Protein AF-A0A2X3API7-F1 (afdb_monomer_lite)

Foldseek 3Di:
DPPCLVLLLVLLVVCDVLVLDDPVLSVVLNVCCVPPNNASNLLSVLVSCLVCVQSDDPVSVVSNLVCVVVYDPVSNVSSVVSNVPHD

pLDDT: mean 90.81, std 7.53, range [53.44, 97.62]

Sequence (87 aa):
MDEGEEEIRLVLQHMHQQKVITDQEFKDMNTLIDDDGTLGALAGISAVVQNDPNGIPSELLDEILALEPVFDEEYYQDMLDALQERV

Radius of gyration: 11.82 Å; chains: 1; bounding box: 24×26×35 Å

Secondary structure (DSSP, 8-state):
--TTHHHHHHHHHHHHHTTSS-HHHHHHHHHHHHHH-HHHHHHHHHHHHHH-TTSS-HHHHHHHHTTTTTS-HHHHHHHHHHHHT--

Structure (mmCIF, N/CA/C/O backbone):
data_AF-A0A2X3API7-F1
#
_entry.id   AF-A0A2X3API7-F1
#
loop_
_atom_site.group_PDB
_atom_site.id
_atom_site.type_symbol
_atom_site.label_atom_id
_atom_site.label_alt_id
_atom_site.label_comp_id
_atom_site.label_asym_id
_atom_site.label_entity_id
_atom_site.label_seq_id
_atom_site.pdbx_PDB_ins_code
_atom_site.Cartn_x
_atom_site.Cartn_y
_atom_site.Cartn_z
_atom_site.occupancy
_atom_site.B_iso_or_equiv
_atom_site.auth_seq_id
_atom_site.auth_comp_id
_atom_site.auth_asym_id
_atom_site.auth_atom_id
_atom_site.pdbx_PDB_model_num
ATOM 1 N N . MET A 1 1 ? 7.368 -4.840 -19.454 1.00 53.44 1 MET A N 1
ATOM 2 C CA . MET A 1 1 ? 6.277 -5.016 -18.491 1.00 53.44 1 MET A CA 1
ATOM 3 C C . MET A 1 1 ? 6.894 -5.855 -17.419 1.00 53.44 1 MET A C 1
ATOM 5 O O . MET A 1 1 ? 7.232 -7.003 -17.704 1.00 53.44 1 MET A O 1
ATOM 9 N N . ASP A 1 2 ? 7.212 -5.207 -16.310 1.00 65.19 2 ASP A N 1
ATOM 10 C CA . ASP A 1 2 ? 7.741 -5.909 -15.153 1.00 65.19 2 ASP A CA 1
ATOM 11 C C . ASP A 1 2 ? 6.648 -6.840 -14.622 1.00 65.19 2 ASP A C 1
ATOM 13 O O . ASP A 1 2 ? 5.450 -6.570 -14.761 1.00 65.19 2 ASP A O 1
ATOM 17 N N . GLU A 1 3 ? 7.062 -7.998 -14.125 1.00 72.06 3 GLU A N 1
ATOM 18 C CA . GLU A 1 3 ? 6.155 -9.046 -13.670 1.00 72.06 3 GLU A CA 1
ATOM 19 C C . GLU A 1 3 ? 5.318 -8.510 -12.495 1.00 72.06 3 GLU A C 1
ATOM 21 O O . GLU A 1 3 ? 5.870 -8.025 -11.508 1.00 72.06 3 GLU A O 1
ATOM 26 N N . GLY A 1 4 ? 3.986 -8.523 -12.624 1.00 83.94 4 GLY A N 1
ATOM 27 C CA . GLY A 1 4 ? 3.072 -8.044 -11.579 1.00 83.94 4 GLY A CA 1
ATOM 28 C C . GLY A 1 4 ? 2.705 -6.560 -11.604 1.00 83.94 4 GLY A C 1
ATOM 29 O O . GLY A 1 4 ? 1.991 -6.111 -10.711 1.00 83.94 4 GLY A O 1
ATOM 30 N N . GLU A 1 5 ? 3.193 -5.764 -12.564 1.00 91.56 5 GLU A N 1
ATOM 31 C CA . GLU A 1 5 ? 2.944 -4.314 -12.575 1.00 91.56 5 GLU A CA 1
ATOM 32 C C . GLU A 1 5 ? 1.444 -3.964 -12.584 1.00 91.56 5 GLU A C 1
ATOM 34 O O . GLU A 1 5 ? 0.994 -3.091 -11.838 1.00 91.56 5 GLU A O 1
ATOM 39 N N . GLU A 1 6 ? 0.665 -4.639 -13.432 1.00 91.56 6 GLU A N 1
ATOM 40 C CA . GLU A 1 6 ? -0.770 -4.383 -13.575 1.00 91.56 6 GLU A CA 1
ATOM 41 C C . GLU A 1 6 ? -1.518 -4.745 -12.287 1.00 91.56 6 GLU A C 1
ATOM 43 O O . GLU A 1 6 ? -2.328 -3.957 -11.795 1.00 91.56 6 GLU A O 1
ATOM 48 N N . GLU A 1 7 ? -1.186 -5.891 -11.698 1.00 92.81 7 GLU A N 1
ATOM 49 C CA . GLU A 1 7 ? -1.743 -6.370 -10.439 1.00 92.81 7 GLU A CA 1
ATOM 50 C C . GLU A 1 7 ? -1.437 -5.404 -9.287 1.00 92.81 7 GLU A C 1
ATOM 52 O O . GLU A 1 7 ? -2.339 -5.028 -8.537 1.00 92.81 7 GLU A O 1
ATOM 57 N N . ILE A 1 8 ? -0.196 -4.918 -9.185 1.00 94.19 8 ILE A N 1
ATOM 58 C CA . ILE A 1 8 ? 0.203 -3.956 -8.151 1.00 94.19 8 ILE A CA 1
ATOM 59 C C . ILE A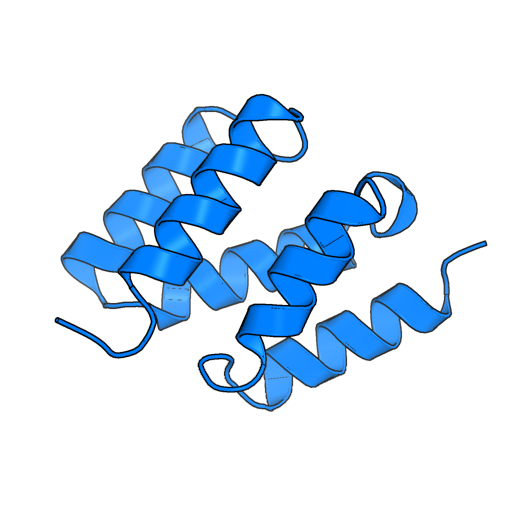 1 8 ? -0.547 -2.634 -8.327 1.00 94.19 8 ILE A C 1
ATOM 61 O O . ILE A 1 8 ? -1.052 -2.080 -7.350 1.00 94.19 8 ILE A O 1
ATOM 65 N N . ARG A 1 9 ? -0.677 -2.118 -9.556 1.00 95.62 9 ARG A N 1
ATOM 66 C CA . ARG A 1 9 ? -1.424 -0.872 -9.804 1.00 95.62 9 ARG A CA 1
ATOM 67 C C . ARG A 1 9 ? -2.906 -1.005 -9.464 1.00 95.62 9 ARG A C 1
ATOM 69 O O . ARG A 1 9 ? -3.482 -0.050 -8.938 1.00 95.62 9 ARG A O 1
ATOM 76 N N . LEU A 1 10 ? -3.513 -2.162 -9.732 1.00 95.88 10 LEU A N 1
ATOM 77 C CA . LEU A 1 10 ? -4.893 -2.453 -9.336 1.00 95.88 10 LEU A CA 1
ATOM 78 C C . LEU A 1 10 ? -5.041 -2.447 -7.811 1.00 95.88 10 LEU A C 1
ATOM 80 O O . LEU A 1 10 ? -5.919 -1.755 -7.293 1.00 95.88 10 LEU A O 1
ATOM 84 N N . VAL A 1 11 ? -4.133 -3.114 -7.091 1.00 96.00 11 VAL A N 1
ATOM 85 C CA . VAL A 1 11 ? -4.118 -3.100 -5.621 1.00 96.00 11 VAL A CA 1
ATOM 86 C C . VAL A 1 11 ? -3.949 -1.675 -5.092 1.00 96.00 11 VAL A C 1
ATOM 88 O O . VAL A 1 11 ? -4.757 -1.228 -4.282 1.00 96.00 11 VAL A O 1
ATOM 91 N N . LEU A 1 12 ? -2.986 -0.900 -5.602 1.00 96.81 12 LEU A N 1
ATOM 92 C CA . LEU A 1 12 ? -2.795 0.503 -5.211 1.00 96.81 12 LEU A CA 1
ATOM 93 C C . LEU A 1 12 ? -4.051 1.349 -5.459 1.00 96.81 12 LEU A C 1
ATOM 95 O O . LEU A 1 12 ? -4.407 2.198 -4.638 1.00 96.81 12 LEU A O 1
ATOM 99 N N . GLN A 1 13 ? -4.744 1.118 -6.575 1.00 97.44 13 GLN A N 1
ATOM 100 C CA . GLN A 1 13 ? -5.992 1.806 -6.880 1.00 97.44 13 GLN A CA 1
ATOM 101 C C . GLN A 1 13 ? -7.083 1.455 -5.862 1.00 97.44 13 GLN A C 1
ATOM 103 O O . GLN A 1 13 ? -7.791 2.351 -5.399 1.00 97.44 13 GLN A O 1
ATOM 108 N N . HIS A 1 14 ? -7.218 0.184 -5.485 1.00 97.00 14 HIS A N 1
ATOM 109 C CA . HIS A 1 14 ? -8.186 -0.243 -4.477 1.00 97.00 14 HIS A CA 1
ATOM 110 C C . HIS A 1 14 ? -7.833 0.292 -3.081 1.00 97.00 14 HIS A C 1
ATOM 112 O O . HIS A 1 14 ? -8.714 0.816 -2.395 1.00 97.00 14 HIS A O 1
ATOM 118 N N . MET A 1 15 ? -6.553 0.277 -2.688 1.00 96.69 15 MET A N 1
ATOM 119 C CA . MET A 1 15 ? -6.078 0.893 -1.440 1.00 96.69 15 MET A CA 1
ATOM 120 C C . MET A 1 15 ? -6.452 2.380 -1.374 1.00 96.69 15 MET A C 1
ATOM 122 O O . MET A 1 15 ? -6.923 2.864 -0.341 1.00 96.69 15 MET A O 1
ATOM 126 N N . HIS A 1 16 ? -6.288 3.104 -2.484 1.00 97.31 16 HIS A N 1
ATOM 127 C CA . HIS A 1 16 ? -6.652 4.517 -2.591 1.00 97.31 16 HIS A CA 1
ATOM 128 C C . HIS A 1 16 ? -8.169 4.740 -2.499 1.00 97.31 16 HIS A C 1
ATOM 130 O O . HIS A 1 16 ? -8.631 5.572 -1.716 1.00 97.31 16 HIS A O 1
ATOM 136 N N . GLN A 1 17 ? -8.966 3.955 -3.230 1.00 96.62 17 GLN A N 1
ATOM 137 C CA . GLN A 1 17 ? -10.434 4.037 -3.199 1.00 96.62 17 GLN A CA 1
ATOM 138 C C . GLN A 1 17 ? -11.012 3.746 -1.807 1.00 96.62 17 GLN A C 1
ATOM 140 O O . GLN A 1 17 ? -11.968 4.404 -1.386 1.00 96.62 17 GLN A O 1
ATOM 145 N N . GLN A 1 18 ? -10.407 2.804 -1.079 1.00 94.94 18 GLN A N 1
ATOM 146 C CA . GLN A 1 18 ? -10.775 2.440 0.292 1.00 94.94 18 GLN A CA 1
ATOM 147 C C . GLN A 1 18 ? -10.184 3.386 1.351 1.00 94.94 18 GLN A C 1
ATOM 149 O O . GLN A 1 18 ? -10.459 3.220 2.538 1.00 94.94 18 GLN A O 1
ATOM 154 N N . LYS A 1 19 ? -9.424 4.414 0.940 1.00 95.19 19 LYS A N 1
ATOM 155 C CA . LYS A 1 19 ? -8.773 5.410 1.812 1.00 95.19 19 LYS A CA 1
ATOM 156 C C . LYS A 1 19 ? -7.772 4.813 2.806 1.00 95.19 19 LYS A C 1
ATOM 158 O O . LYS A 1 19 ? -7.553 5.393 3.868 1.00 95.19 19 LYS A O 1
ATOM 163 N N . VAL A 1 20 ? -7.174 3.678 2.455 1.00 95.94 20 VAL A N 1
ATOM 164 C CA . VAL A 1 20 ? -6.069 3.073 3.213 1.00 95.94 20 VAL A CA 1
ATOM 165 C C . VAL A 1 20 ? -4.778 3.858 2.985 1.00 95.94 20 VAL A C 1
ATOM 167 O O . VAL A 1 20 ? -3.992 4.029 3.908 1.00 95.94 20 VAL A O 1
ATOM 170 N N . ILE A 1 21 ? -4.600 4.395 1.775 1.00 96.50 21 ILE A N 1
ATOM 171 C CA . ILE A 1 21 ? -3.491 5.286 1.417 1.00 96.50 21 ILE A CA 1
ATOM 172 C C . ILE A 1 21 ? -4.019 6.624 0.905 1.00 96.50 21 ILE A C 1
ATOM 174 O O . ILE A 1 21 ? -5.125 6.726 0.365 1.00 96.50 21 ILE A O 1
ATOM 178 N N . THR A 1 22 ? -3.215 7.665 1.067 1.00 96.56 22 THR A N 1
ATOM 179 C CA . THR A 1 22 ? -3.503 9.016 0.585 1.00 96.56 22 THR A CA 1
ATOM 180 C C . THR A 1 22 ? -3.281 9.155 -0.924 1.00 96.56 22 THR A C 1
ATOM 182 O O . THR A 1 22 ? -2.563 8.376 -1.548 1.00 96.56 22 THR A O 1
ATOM 185 N N . ASP A 1 23 ? -3.840 10.214 -1.523 1.00 97.44 23 ASP A N 1
ATOM 186 C CA . ASP A 1 23 ? -3.572 10.594 -2.920 1.00 97.44 23 ASP A CA 1
ATOM 187 C C . ASP A 1 23 ? -2.073 10.759 -3.217 1.00 97.44 23 ASP A C 1
ATOM 189 O O . ASP A 1 23 ? -1.645 10.535 -4.349 1.00 97.44 23 ASP A O 1
ATOM 193 N N . GLN A 1 24 ? -1.291 11.221 -2.233 1.00 97.00 24 GLN A N 1
ATOM 194 C CA . GLN A 1 24 ? 0.144 11.436 -2.399 1.00 97.00 24 GLN A CA 1
ATOM 195 C C . GLN A 1 24 ? 0.885 10.099 -2.408 1.00 97.00 24 GLN A C 1
ATOM 197 O O . GLN A 1 24 ? 1.608 9.835 -3.357 1.00 97.00 24 GLN A O 1
ATOM 202 N N . GLU A 1 25 ? 0.622 9.226 -1.434 1.00 96.62 25 GLU A N 1
ATOM 203 C CA . GLU A 1 25 ? 1.208 7.878 -1.376 1.00 96.62 25 GLU A CA 1
ATOM 204 C C . GLU A 1 25 ? 0.858 7.050 -2.617 1.00 96.62 25 GLU A C 1
ATOM 206 O O . GLU A 1 25 ? 1.723 6.387 -3.183 1.00 96.62 25 GLU A O 1
ATOM 211 N N . PHE A 1 26 ? -0.386 7.142 -3.101 1.00 97.62 26 PHE A N 1
ATOM 212 C CA . PHE A 1 26 ? -0.795 6.502 -4.350 1.00 97.62 26 PHE A CA 1
ATOM 213 C C . PHE A 1 26 ? 0.034 6.992 -5.549 1.00 97.62 26 PHE A C 1
ATOM 215 O O . PHE A 1 26 ? 0.492 6.184 -6.358 1.00 97.62 26 PHE A O 1
ATOM 222 N N . LYS A 1 27 ? 0.249 8.308 -5.676 1.00 97.00 27 LYS A N 1
ATOM 223 C CA . LYS A 1 27 ? 1.068 8.883 -6.757 1.00 97.00 27 LYS A CA 1
ATOM 224 C C . LYS A 1 27 ? 2.536 8.506 -6.627 1.00 97.00 27 LYS A C 1
ATOM 226 O O . LYS A 1 27 ? 3.146 8.164 -7.636 1.00 97.00 27 LYS A O 1
ATOM 231 N N . ASP A 1 28 ? 3.078 8.556 -5.417 1.00 96.25 28 ASP A N 1
ATOM 232 C CA . ASP A 1 28 ? 4.479 8.245 -5.149 1.00 96.25 28 ASP A CA 1
ATOM 233 C C . ASP A 1 28 ? 4.770 6.785 -5.505 1.00 96.25 28 ASP A C 1
ATOM 235 O O . ASP A 1 28 ? 5.695 6.517 -6.265 1.00 96.25 28 ASP A O 1
ATOM 239 N N . MET A 1 29 ? 3.919 5.847 -5.078 1.00 95.62 29 MET A N 1
ATOM 240 C CA . MET A 1 29 ? 4.079 4.429 -5.414 1.00 95.62 29 MET A CA 1
ATOM 241 C C . MET A 1 29 ? 3.920 4.149 -6.913 1.00 95.62 29 MET A C 1
ATOM 243 O O . MET A 1 29 ? 4.697 3.378 -7.464 1.00 95.62 29 MET A O 1
ATOM 247 N N . ASN A 1 30 ? 2.982 4.804 -7.607 1.00 95.56 30 ASN A N 1
ATOM 248 C CA . ASN A 1 30 ? 2.884 4.673 -9.068 1.00 95.56 30 ASN A CA 1
ATOM 249 C C . ASN A 1 30 ? 4.108 5.248 -9.795 1.00 95.56 30 ASN A C 1
ATOM 251 O O . ASN A 1 30 ? 4.509 4.697 -10.814 1.00 95.56 30 ASN A O 1
ATOM 255 N N . THR A 1 31 ? 4.696 6.324 -9.269 1.00 95.06 31 THR A N 1
ATOM 256 C CA . THR A 1 31 ? 5.921 6.921 -9.823 1.00 95.06 31 THR A CA 1
ATOM 257 C C . THR A 1 31 ? 7.117 5.992 -9.616 1.00 95.06 31 THR A C 1
ATOM 259 O O . THR A 1 31 ? 7.904 5.812 -10.534 1.00 95.06 31 THR A O 1
ATOM 262 N N . LEU A 1 32 ? 7.221 5.334 -8.454 1.00 93.00 32 LEU A N 1
ATOM 263 C CA . LEU A 1 32 ? 8.264 4.332 -8.198 1.00 93.00 32 LEU A CA 1
ATOM 264 C C . LEU A 1 32 ? 8.196 3.167 -9.191 1.00 93.00 32 LEU A C 1
ATOM 266 O O . LEU A 1 32 ? 9.237 2.720 -9.656 1.00 93.00 32 LEU A O 1
ATOM 270 N N . ILE A 1 33 ? 6.987 2.725 -9.554 1.00 93.31 33 ILE A N 1
ATOM 271 C CA . ILE A 1 33 ? 6.796 1.706 -10.595 1.00 93.31 33 ILE A CA 1
ATOM 272 C C . ILE A 1 33 ? 7.349 2.187 -11.940 1.00 93.31 33 ILE A C 1
ATOM 274 O O . ILE A 1 33 ? 8.036 1.428 -12.619 1.00 93.31 33 ILE A O 1
ATOM 278 N N . ASP A 1 34 ? 7.057 3.434 -12.318 1.00 91.75 34 ASP A N 1
ATOM 279 C CA . ASP A 1 34 ? 7.508 4.010 -13.589 1.00 91.75 34 ASP A CA 1
ATOM 280 C C . ASP A 1 34 ? 9.038 4.195 -13.647 1.00 91.75 34 ASP A C 1
ATOM 282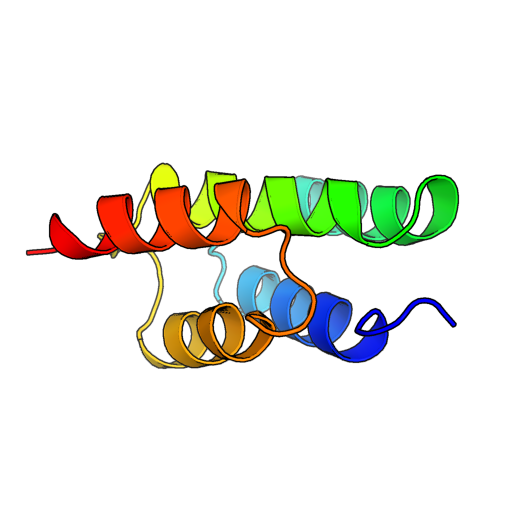 O O . ASP A 1 34 ? 9.635 4.005 -14.710 1.00 91.75 34 ASP A O 1
ATOM 286 N N . ASP A 1 35 ? 9.662 4.568 -12.524 1.00 89.75 35 ASP A N 1
ATOM 287 C CA . ASP A 1 35 ? 11.078 4.952 -12.456 1.00 89.75 35 ASP A CA 1
ATOM 288 C C . ASP A 1 35 ? 12.019 3.771 -12.143 1.00 89.75 35 ASP A C 1
ATOM 290 O O . ASP A 1 35 ? 13.053 3.620 -12.800 1.00 89.75 35 ASP A O 1
ATOM 294 N N . ASP A 1 36 ? 11.664 2.932 -11.164 1.00 84.81 36 ASP A N 1
ATOM 295 C CA . ASP A 1 36 ? 12.545 1.925 -10.546 1.00 84.81 36 ASP A CA 1
ATOM 296 C C . ASP A 1 36 ? 11.952 0.496 -10.557 1.00 84.81 36 ASP A C 1
ATOM 298 O O . ASP A 1 36 ? 12.554 -0.440 -10.018 1.00 84.81 36 ASP A O 1
ATOM 302 N N . GLY A 1 37 ? 10.783 0.303 -11.177 1.00 88.75 37 GLY A N 1
ATOM 303 C CA . GLY A 1 37 ? 10.063 -0.971 -11.208 1.00 88.75 37 GLY A CA 1
ATOM 304 C C . GLY A 1 37 ? 9.246 -1.243 -9.937 1.00 88.75 37 GLY A C 1
ATOM 305 O O . GLY A 1 37 ? 8.988 -0.373 -9.105 1.00 88.75 37 GLY A O 1
ATOM 306 N N . THR A 1 38 ? 8.788 -2.483 -9.765 1.00 91.31 38 THR A N 1
ATOM 307 C CA . THR A 1 38 ? 7.749 -2.828 -8.773 1.00 91.31 38 THR A CA 1
ATOM 308 C C . THR A 1 38 ? 8.216 -2.825 -7.313 1.00 91.31 38 THR A C 1
ATOM 310 O O . THR A 1 38 ? 7.393 -2.685 -6.405 1.00 91.31 38 THR A O 1
ATOM 313 N N . LEU A 1 39 ? 9.524 -2.933 -7.060 1.00 89.88 39 LEU A N 1
ATOM 314 C CA . LEU A 1 39 ? 10.080 -3.151 -5.719 1.00 89.88 39 LEU A CA 1
ATOM 315 C C . LEU A 1 39 ? 9.759 -2.012 -4.739 1.00 89.88 39 LEU A C 1
ATOM 317 O O . LEU A 1 39 ? 9.365 -2.268 -3.601 1.00 89.88 39 LEU A O 1
ATOM 321 N N . GLY A 1 40 ? 9.871 -0.756 -5.181 1.00 91.38 40 GLY A N 1
ATOM 322 C CA . GLY A 1 40 ? 9.565 0.404 -4.338 1.00 91.38 40 GLY A CA 1
ATOM 323 C C . GLY A 1 40 ? 8.087 0.478 -3.941 1.00 91.38 40 GLY A C 1
ATOM 324 O O . GLY A 1 40 ? 7.763 0.820 -2.803 1.00 91.38 40 GLY A O 1
ATOM 325 N N . ALA A 1 41 ? 7.187 0.102 -4.852 1.00 93.50 41 ALA A N 1
ATOM 326 C CA . ALA A 1 41 ? 5.758 0.043 -4.563 1.00 93.50 41 ALA A CA 1
ATOM 327 C C . ALA A 1 41 ? 5.410 -1.098 -3.599 1.00 93.50 41 ALA A C 1
ATOM 329 O O . ALA A 1 41 ? 4.643 -0.883 -2.665 1.00 93.50 41 ALA A O 1
ATOM 330 N N . LEU A 1 42 ? 6.007 -2.281 -3.769 1.00 93.19 42 LEU A N 1
ATOM 331 C CA . LEU A 1 42 ? 5.803 -3.426 -2.873 1.00 93.19 42 LEU A CA 1
ATOM 332 C C . LEU A 1 42 ? 6.289 -3.132 -1.448 1.00 93.19 42 LEU A C 1
ATOM 334 O O . LEU A 1 42 ? 5.581 -3.428 -0.485 1.00 93.19 42 LEU A O 1
ATOM 338 N N . ALA A 1 43 ? 7.441 -2.468 -1.310 1.00 92.62 43 ALA A N 1
ATOM 339 C CA . ALA A 1 43 ? 7.924 -1.984 -0.018 1.00 92.62 43 ALA A CA 1
ATOM 340 C C . ALA A 1 43 ? 6.926 -1.006 0.633 1.00 92.62 43 ALA A C 1
ATOM 342 O O . ALA A 1 43 ? 6.651 -1.098 1.829 1.00 92.62 43 ALA A O 1
ATOM 343 N N . GLY A 1 44 ? 6.340 -0.098 -0.158 1.00 94.00 44 GLY A N 1
ATOM 344 C CA . GLY A 1 44 ? 5.303 0.828 0.303 1.00 94.00 44 GLY A CA 1
ATOM 345 C C . GLY A 1 44 ? 4.030 0.118 0.772 1.00 94.00 44 GLY A C 1
ATOM 346 O O . GLY A 1 44 ? 3.531 0.415 1.856 1.00 94.00 44 GLY A O 1
ATOM 347 N N . ILE A 1 45 ? 3.537 -0.858 0.002 1.00 94.38 45 ILE A N 1
ATOM 348 C CA . ILE A 1 45 ? 2.369 -1.675 0.367 1.00 94.38 45 ILE A CA 1
ATOM 349 C C . ILE A 1 45 ? 2.631 -2.425 1.677 1.00 94.38 45 ILE A C 1
ATOM 351 O O . ILE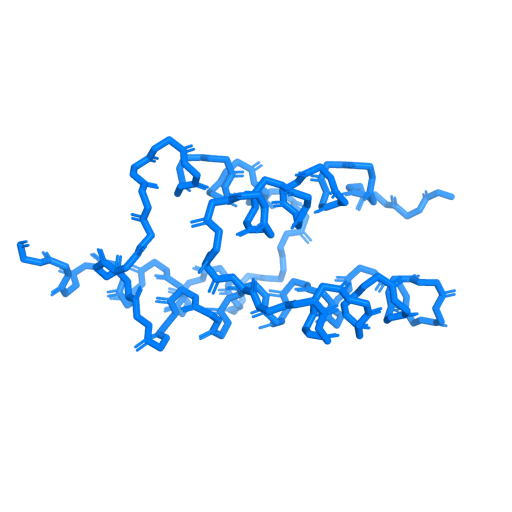 A 1 45 ? 1.813 -2.343 2.594 1.00 94.38 45 ILE A O 1
ATOM 355 N N . SER A 1 46 ? 3.782 -3.095 1.798 1.00 94.19 46 SER A N 1
ATOM 356 C CA . SER A 1 46 ? 4.157 -3.808 3.026 1.00 94.19 46 SER A CA 1
ATOM 357 C C . SER A 1 46 ? 4.204 -2.858 4.226 1.00 94.19 46 SER A C 1
ATOM 359 O O . SER A 1 46 ? 3.584 -3.133 5.251 1.00 94.19 46 SER A O 1
ATOM 361 N N . ALA A 1 47 ? 4.822 -1.681 4.084 1.00 93.94 47 ALA A N 1
ATOM 362 C CA . ALA A 1 47 ? 4.881 -0.687 5.156 1.00 93.94 47 ALA A CA 1
ATOM 363 C C . ALA A 1 47 ? 3.492 -0.197 5.601 1.00 93.94 47 ALA A C 1
ATOM 365 O O . ALA A 1 47 ? 3.259 0.001 6.793 1.00 93.94 47 ALA A O 1
ATOM 366 N N . VAL A 1 48 ? 2.551 -0.011 4.671 1.00 93.81 48 VAL A N 1
ATOM 367 C CA . VAL A 1 48 ? 1.170 0.376 5.002 1.00 93.81 48 VAL A CA 1
ATOM 368 C C . VAL A 1 48 ? 0.487 -0.708 5.837 1.00 93.81 48 VAL A C 1
ATOM 370 O O . VAL A 1 48 ? -0.126 -0.394 6.858 1.00 93.81 48 VAL A O 1
ATOM 373 N N . VAL A 1 49 ? 0.639 -1.977 5.445 1.00 92.75 49 VAL A N 1
ATOM 374 C CA . VAL A 1 49 ? 0.075 -3.116 6.184 1.00 92.75 49 VAL A CA 1
ATOM 375 C C . VAL A 1 49 ? 0.696 -3.249 7.568 1.00 92.75 49 VAL A C 1
ATOM 377 O O . VAL A 1 49 ? -0.028 -3.459 8.536 1.00 92.75 49 VAL A O 1
ATOM 380 N N . GLN A 1 50 ? 2.011 -3.074 7.681 1.00 92.69 50 GLN A N 1
ATOM 381 C CA . GLN A 1 50 ? 2.713 -3.138 8.962 1.00 92.69 50 GLN A CA 1
ATOM 382 C C . GLN A 1 50 ? 2.315 -1.997 9.912 1.00 92.69 50 GLN A C 1
ATOM 384 O O . GLN A 1 50 ? 2.215 -2.206 11.120 1.00 92.69 50 GLN A O 1
ATOM 389 N N . ASN A 1 51 ? 2.074 -0.792 9.386 1.00 92.06 51 ASN A N 1
ATOM 390 C CA . ASN A 1 51 ? 1.749 0.379 10.203 1.00 92.06 51 ASN A CA 1
ATOM 391 C C . ASN A 1 51 ? 0.332 0.336 10.796 1.00 92.06 51 ASN A C 1
ATOM 393 O O . ASN A 1 51 ? 0.137 0.786 11.927 1.00 92.06 51 ASN A O 1
ATOM 397 N N . ASP A 1 52 ? -0.655 -0.163 10.047 1.00 90.44 52 ASP A N 1
ATOM 398 C CA . ASP A 1 52 ? -2.034 -0.308 10.530 1.00 90.44 52 ASP A CA 1
ATOM 399 C C . ASP A 1 52 ? -2.719 -1.560 9.947 1.00 90.44 52 ASP A C 1
ATOM 401 O O . ASP A 1 52 ? -3.601 -1.457 9.086 1.00 90.44 52 ASP A O 1
ATOM 405 N N . PRO A 1 53 ? -2.374 -2.767 10.436 1.00 88.38 53 PRO A N 1
ATOM 406 C CA . PRO A 1 53 ? -2.943 -4.015 9.921 1.00 88.38 53 PRO A CA 1
ATOM 407 C C . PRO A 1 53 ? -4.456 -4.122 10.172 1.00 88.38 53 PRO A C 1
ATOM 409 O O . PRO A 1 53 ? -5.166 -4.832 9.457 1.00 88.38 53 PRO A O 1
ATOM 412 N N . ASN A 1 54 ? -4.979 -3.403 11.173 1.00 89.44 54 ASN A N 1
ATOM 413 C CA . ASN A 1 54 ? -6.406 -3.372 11.496 1.00 89.44 54 ASN A CA 1
ATOM 414 C C . ASN A 1 54 ? -7.193 -2.407 10.596 1.00 89.44 54 ASN A C 1
ATOM 416 O O . ASN A 1 54 ? -8.388 -2.626 10.381 1.00 89.44 54 ASN A O 1
ATOM 420 N N . GLY A 1 55 ? -6.533 -1.379 10.057 1.00 89.50 55 GLY A N 1
ATOM 421 C CA . GLY A 1 55 ? -7.103 -0.391 9.141 1.00 89.50 55 GLY A CA 1
ATOM 422 C C . GLY A 1 55 ? -7.383 -0.913 7.731 1.00 89.50 55 GLY A C 1
ATOM 423 O O . GLY A 1 55 ? -8.078 -0.247 6.964 1.00 89.50 55 GLY A O 1
ATOM 424 N N . ILE A 1 56 ? -6.899 -2.111 7.387 1.00 91.94 56 ILE A N 1
ATOM 425 C CA . ILE A 1 56 ? -7.052 -2.697 6.050 1.00 91.94 56 ILE A CA 1
ATOM 426 C C . ILE A 1 56 ? -8.295 -3.598 5.988 1.00 91.94 56 ILE A C 1
ATOM 428 O O . ILE A 1 56 ? -8.354 -4.610 6.699 1.00 91.94 56 ILE A O 1
ATOM 432 N N . PRO A 1 57 ? -9.291 -3.298 5.131 1.00 93.25 57 PRO A N 1
ATOM 433 C CA . PRO A 1 57 ? -10.436 -4.181 4.911 1.00 93.25 57 PRO A CA 1
ATOM 434 C C . PRO A 1 57 ? -10.002 -5.581 4.454 1.00 93.25 57 PRO A C 1
ATOM 436 O O . PRO A 1 57 ? -9.078 -5.701 3.657 1.00 93.25 57 PRO A O 1
ATOM 439 N N . SER A 1 58 ? -10.683 -6.639 4.908 1.00 91.19 58 SER A N 1
ATOM 440 C CA . SER A 1 58 ? -10.311 -8.026 4.570 1.00 91.19 58 SER A CA 1
ATOM 441 C C . SER A 1 58 ? -10.233 -8.297 3.065 1.00 91.19 58 SER A C 1
ATOM 443 O O . SER A 1 58 ? -9.292 -8.943 2.634 1.00 91.19 58 SER A O 1
ATOM 445 N N . GLU A 1 59 ? -11.159 -7.756 2.266 1.00 90.81 59 GLU A N 1
ATOM 446 C CA . GLU A 1 59 ? -11.134 -7.926 0.802 1.00 90.81 59 GLU A CA 1
ATOM 447 C C . GLU A 1 59 ? -9.850 -7.353 0.183 1.00 90.81 59 GLU A C 1
ATOM 449 O O . GLU A 1 59 ? -9.221 -7.994 -0.648 1.00 90.81 59 GLU A O 1
ATOM 454 N N . LEU A 1 60 ? -9.416 -6.177 0.646 1.00 94.12 60 LEU A N 1
ATOM 455 C CA . LEU A 1 60 ? -8.177 -5.550 0.188 1.00 94.12 60 LEU A CA 1
ATOM 456 C C . LEU A 1 60 ? -6.940 -6.298 0.696 1.00 94.12 60 LEU A C 1
ATOM 458 O O . LEU A 1 60 ? -5.926 -6.362 0.011 1.00 94.12 60 LEU A O 1
ATOM 462 N N . LEU A 1 61 ? -7.017 -6.868 1.899 1.00 93.56 61 LEU A N 1
ATOM 463 C CA . LEU A 1 61 ? -5.938 -7.685 2.432 1.00 93.56 61 LEU A CA 1
ATOM 464 C C . LEU A 1 61 ? -5.730 -8.954 1.595 1.00 93.56 61 LEU A C 1
ATOM 466 O O . LEU A 1 61 ? -4.591 -9.277 1.278 1.00 93.56 61 LEU A O 1
ATOM 470 N N . ASP A 1 62 ? -6.807 -9.638 1.206 1.00 94.06 62 ASP A N 1
ATOM 471 C CA . ASP A 1 62 ? -6.728 -10.820 0.341 1.00 94.06 62 ASP A CA 1
ATOM 472 C C . ASP A 1 62 ? -6.091 -10.477 -1.018 1.00 94.06 62 ASP A C 1
ATOM 474 O O . ASP A 1 62 ? -5.277 -11.241 -1.536 1.00 94.06 62 ASP A O 1
ATOM 478 N N . GLU A 1 63 ? -6.410 -9.305 -1.574 1.00 94.75 63 GLU A N 1
ATOM 479 C CA . GLU A 1 63 ? -5.790 -8.800 -2.805 1.00 94.75 63 GLU A CA 1
ATOM 480 C C . GLU A 1 63 ? -4.290 -8.516 -2.636 1.00 94.75 63 GLU A C 1
ATOM 482 O O . GLU A 1 63 ? -3.498 -8.888 -3.500 1.00 94.75 63 GLU A O 1
ATOM 487 N N . ILE A 1 64 ? -3.882 -7.904 -1.518 1.00 93.62 64 ILE A N 1
ATOM 488 C CA . ILE A 1 64 ? -2.466 -7.665 -1.203 1.00 93.62 64 ILE A CA 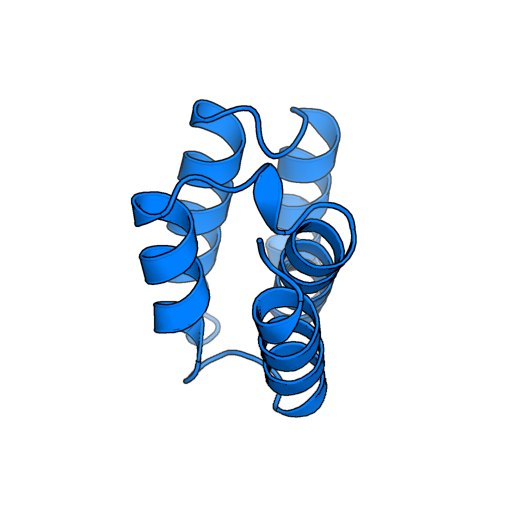1
ATOM 489 C C . ILE A 1 64 ? -1.718 -8.996 -1.040 1.00 93.62 64 ILE A C 1
ATOM 491 O O . ILE A 1 64 ? -0.623 -9.154 -1.575 1.00 93.62 64 ILE A O 1
ATOM 495 N N . LEU A 1 65 ? -2.306 -9.971 -0.340 1.00 93.12 65 LEU A N 1
ATOM 496 C CA . LEU A 1 65 ? -1.709 -11.295 -0.144 1.00 93.12 65 LEU A CA 1
ATOM 497 C C . LEU A 1 65 ? -1.569 -12.070 -1.461 1.00 93.12 65 LEU A C 1
ATOM 49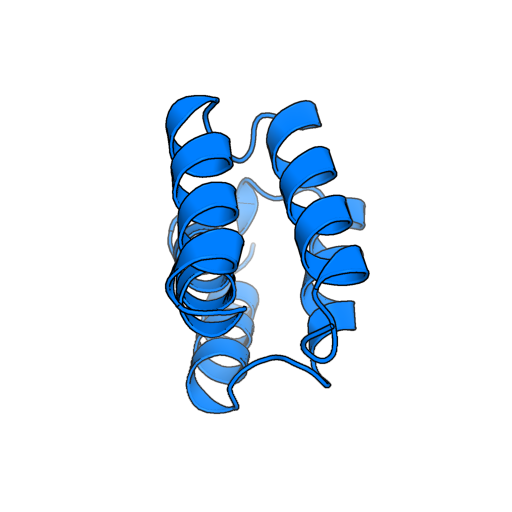9 O O . LEU A 1 65 ? -0.611 -12.818 -1.634 1.00 93.12 65 LEU A O 1
ATOM 503 N N . ALA A 1 66 ? -2.467 -11.854 -2.425 1.00 93.44 66 ALA A N 1
ATOM 504 C CA . ALA A 1 66 ? -2.368 -12.461 -3.751 1.00 93.44 66 ALA A CA 1
ATOM 505 C C . ALA A 1 66 ? -1.150 -11.975 -4.565 1.00 93.44 66 ALA A C 1
ATOM 507 O O . ALA A 1 66 ? -0.787 -12.622 -5.549 1.00 93.44 66 ALA A O 1
ATOM 508 N N . LEU A 1 67 ? -0.494 -10.882 -4.150 1.00 92.06 67 LEU A N 1
ATOM 509 C CA . LEU A 1 67 ? 0.766 -10.411 -4.735 1.00 92.06 67 LEU A CA 1
ATOM 510 C C . LEU A 1 67 ? 1.995 -11.217 -4.270 1.00 92.06 67 LEU A C 1
ATOM 512 O O . LEU A 1 67 ? 3.102 -10.906 -4.702 1.00 92.06 67 LEU A O 1
ATOM 516 N N . GLU A 1 68 ? 1.839 -12.253 -3.434 1.00 91.06 68 GLU A N 1
ATOM 517 C CA . GLU A 1 68 ? 2.925 -13.148 -2.987 1.00 91.06 68 GLU A CA 1
ATOM 518 C C . GLU A 1 68 ? 3.952 -13.511 -4.084 1.00 91.06 68 GLU A C 1
ATOM 520 O O . GLU A 1 68 ? 5.146 -13.405 -3.811 1.00 91.06 68 GLU A O 1
ATOM 525 N N . PRO A 1 69 ? 3.566 -13.876 -5.329 1.00 89.69 69 PRO A N 1
ATOM 526 C CA . PRO A 1 69 ? 4.534 -14.296 -6.346 1.00 89.69 69 PRO A CA 1
ATOM 527 C C . PRO A 1 69 ? 5.484 -13.192 -6.822 1.00 89.69 69 PRO A C 1
ATOM 529 O O . PRO A 1 69 ? 6.504 -13.500 -7.435 1.00 89.69 69 PRO A O 1
ATOM 532 N N . VAL A 1 70 ? 5.121 -11.925 -6.605 1.00 88.44 70 VAL A N 1
ATOM 533 C CA . VAL A 1 70 ? 5.868 -10.752 -7.082 1.00 88.44 70 VAL A CA 1
ATOM 534 C C . VAL A 1 70 ? 6.484 -9.949 -5.942 1.00 88.44 70 VAL A C 1
ATOM 536 O O . VAL A 1 70 ? 7.304 -9.068 -6.189 1.00 88.44 70 VAL A O 1
ATOM 539 N N . PHE A 1 71 ? 6.114 -10.256 -4.699 1.00 85.06 71 PHE A N 1
ATOM 540 C CA . PHE A 1 71 ? 6.740 -9.693 -3.516 1.00 85.06 71 PHE A CA 1
ATOM 541 C C . PHE A 1 71 ? 8.187 -10.174 -3.359 1.00 85.06 71 PHE A C 1
ATOM 543 O O . PHE A 1 71 ? 8.526 -11.316 -3.669 1.00 85.06 71 PHE A O 1
ATOM 550 N N . ASP A 1 72 ? 9.028 -9.307 -2.795 1.00 87.38 72 ASP A N 1
ATOM 551 C CA . ASP A 1 72 ? 10.259 -9.774 -2.164 1.00 87.38 72 ASP A CA 1
ATOM 552 C C . ASP A 1 72 ? 9.908 -10.597 -0.911 1.00 87.38 72 ASP A C 1
ATOM 554 O O . ASP A 1 72 ? 8.997 -10.235 -0.158 1.00 87.38 72 ASP A O 1
ATOM 558 N N . GLU A 1 73 ? 10.617 -11.708 -0.701 1.00 87.12 73 GLU A N 1
ATOM 559 C CA . GLU A 1 73 ? 10.344 -12.654 0.386 1.00 87.12 73 GLU A CA 1
ATOM 560 C C . GLU A 1 73 ? 10.404 -11.977 1.765 1.00 87.12 73 GLU A C 1
ATOM 562 O O . GLU A 1 73 ? 9.561 -12.268 2.614 1.00 87.12 73 GLU A O 1
ATOM 567 N N . GLU A 1 74 ? 11.336 -11.040 1.979 1.00 88.38 74 GLU A N 1
ATOM 568 C CA . GLU A 1 74 ? 11.477 -10.316 3.250 1.00 88.38 74 GLU A CA 1
ATOM 569 C C . GLU A 1 74 ? 10.249 -9.432 3.506 1.00 88.38 74 GLU A C 1
ATOM 571 O O . GLU A 1 74 ? 9.597 -9.547 4.544 1.00 88.38 74 GLU A O 1
ATOM 576 N N . TYR A 1 75 ? 9.847 -8.633 2.514 1.00 86.38 75 TYR A N 1
ATOM 577 C CA . TYR A 1 75 ? 8.678 -7.757 2.633 1.00 86.38 75 TYR A CA 1
ATOM 578 C C . TYR A 1 75 ? 7.366 -8.514 2.817 1.00 86.38 75 TYR A C 1
ATOM 580 O O . TYR A 1 75 ? 6.460 -7.997 3.479 1.00 86.38 75 TYR A O 1
ATOM 588 N N . TYR A 1 76 ? 7.246 -9.706 2.228 1.00 89.69 76 TYR A N 1
ATOM 589 C CA . TYR A 1 76 ? 6.067 -10.545 2.398 1.00 89.69 76 TYR A CA 1
ATOM 590 C C . TYR A 1 76 ? 6.003 -11.143 3.804 1.00 89.69 76 TYR A C 1
ATOM 592 O O . TYR A 1 76 ? 4.951 -11.087 4.439 1.00 89.69 76 TYR A O 1
ATOM 600 N N . GLN A 1 77 ? 7.118 -11.665 4.324 1.00 89.94 77 GLN A N 1
ATOM 601 C CA . GLN A 1 77 ? 7.154 -12.222 5.679 1.00 89.94 77 GLN A CA 1
ATOM 602 C C . GLN A 1 77 ? 6.915 -11.153 6.748 1.00 89.94 77 GLN A C 1
ATOM 604 O O . GLN A 1 77 ? 6.073 -11.365 7.619 1.00 89.94 77 GLN A O 1
ATOM 609 N N . ASP A 1 78 ? 7.549 -9.983 6.638 1.00 89.12 78 ASP A N 1
ATOM 610 C CA . ASP A 1 78 ? 7.340 -8.879 7.587 1.00 89.12 78 ASP A CA 1
ATOM 611 C C . ASP A 1 78 ? 5.863 -8.451 7.645 1.00 89.12 78 ASP A C 1
ATOM 613 O O . ASP A 1 78 ? 5.308 -8.164 8.710 1.00 89.12 78 ASP A O 1
ATOM 617 N N . MET A 1 79 ? 5.196 -8.447 6.488 1.00 91.94 79 MET A N 1
ATOM 618 C CA . MET A 1 79 ? 3.766 -8.177 6.397 1.00 91.94 79 MET A CA 1
ATOM 619 C C . MET A 1 79 ? 2.935 -9.271 7.083 1.00 91.94 79 MET A C 1
ATOM 621 O O . MET A 1 79 ? 2.023 -8.955 7.849 1.00 91.94 79 MET A O 1
ATOM 625 N N . LEU A 1 80 ? 3.226 -10.550 6.820 1.00 92.50 80 LEU A N 1
ATOM 626 C CA . LEU A 1 80 ? 2.522 -11.672 7.446 1.00 92.50 80 LEU A CA 1
ATOM 627 C C . LEU A 1 80 ? 2.672 -11.668 8.968 1.00 92.50 80 LEU A C 1
ATOM 629 O O . LEU A 1 80 ? 1.695 -11.921 9.674 1.00 92.50 80 LEU A O 1
ATOM 633 N N . ASP A 1 81 ? 3.862 -11.361 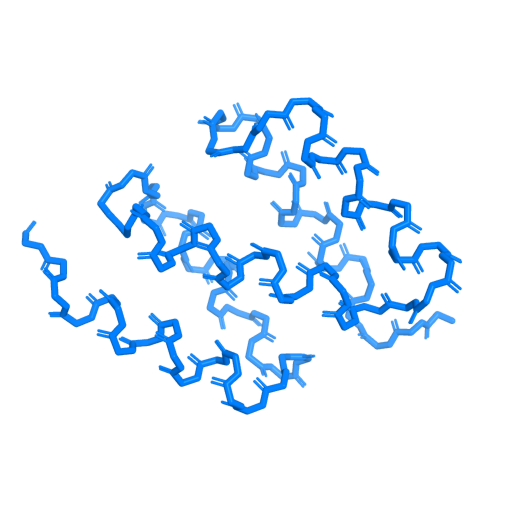9.475 1.00 91.00 81 ASP A N 1
ATOM 634 C CA . ASP A 1 81 ? 4.123 -11.270 10.909 1.00 91.00 81 ASP A CA 1
ATOM 635 C C . ASP A 1 81 ? 3.319 -10.133 11.552 1.00 91.00 81 ASP A C 1
ATOM 637 O O . ASP A 1 81 ? 2.660 -10.351 12.571 1.00 91.00 81 ASP A O 1
ATOM 641 N N . ALA A 1 82 ? 3.247 -8.958 10.918 1.00 89.19 82 ALA A N 1
ATOM 642 C CA . ALA A 1 82 ? 2.405 -7.861 11.401 1.00 89.19 82 ALA A CA 1
ATOM 643 C C . ALA A 1 82 ? 0.905 -8.220 11.421 1.00 89.19 82 ALA A C 1
ATOM 645 O O . ALA A 1 82 ? 0.159 -7.798 12.309 1.00 89.19 82 ALA A O 1
ATOM 646 N N . LEU A 1 83 ? 0.444 -9.033 10.468 1.00 89.12 83 LEU A N 1
ATOM 647 C CA . LEU A 1 83 ? -0.948 -9.484 10.396 1.00 89.12 83 LEU A CA 1
ATOM 648 C C . LEU A 1 83 ? -1.307 -10.525 11.464 1.00 89.12 83 LEU A C 1
ATOM 650 O O . LEU A 1 83 ? -2.479 -10.626 11.828 1.00 89.12 83 LEU A O 1
ATOM 654 N N . GLN A 1 84 ? -0.340 -11.280 11.995 1.00 85.69 84 GLN A N 1
ATOM 655 C CA . GLN A 1 84 ? -0.585 -12.225 13.096 1.00 85.69 84 GLN A CA 1
ATOM 656 C C . GLN A 1 84 ? -0.993 -11.516 14.396 1.00 85.69 84 GLN A C 1
ATOM 658 O O . GLN A 1 84 ? -1.665 -12.114 15.236 1.00 85.69 84 GLN A O 1
ATOM 663 N N . GLU A 1 85 ? -0.621 -10.244 14.556 1.00 76.06 85 GLU A N 1
ATOM 664 C CA . GLU A 1 85 ? -0.973 -9.418 15.718 1.00 76.06 85 GLU A CA 1
ATOM 665 C C . GLU A 1 85 ? -2.345 -8.731 15.588 1.00 76.06 85 GLU A C 1
ATOM 667 O O . GLU A 1 85 ? -2.786 -8.024 16.499 1.00 76.06 85 GLU A O 1
ATOM 672 N N . ARG A 1 86 ? -3.045 -8.940 14.466 1.00 76.81 86 ARG A N 1
ATOM 673 C CA . ARG A 1 86 ? -4.381 -8.393 14.211 1.00 76.81 86 ARG A CA 1
ATOM 674 C C . ARG A 1 86 ? -5.411 -9.022 15.171 1.00 76.81 86 ARG A C 1
ATOM 676 O O . ARG A 1 86 ? -5.465 -10.244 15.302 1.00 76.81 86 ARG A O 1
ATOM 683 N N . VAL A 1 87 ? -6.216 -8.189 15.849 1.00 59.62 87 VAL A N 1
ATOM 684 C CA . VAL A 1 87 ? -7.140 -8.581 16.948 1.00 59.62 87 VAL A CA 1
ATOM 685 C C . VAL A 1 87 ? -8.591 -8.638 16.489 1.00 59.62 87 VAL A C 1
ATOM 687 O O . VAL A 1 87 ? -9.026 -7.689 15.801 1.00 59.62 87 VAL A O 1
#

Organism: NCBI:txid2051